Protein AF-A0A532ULP1-F1 (afdb_monomer_lite)

Radius of gyration: 19.75 Å; chains: 1; bounding box: 46×31×46 Å

Structure (mmCIF, N/CA/C/O backbone):
data_AF-A0A532ULP1-F1
#
_entry.id   AF-A0A532ULP1-F1
#
loop_
_atom_site.group_PDB
_atom_site.id
_atom_site.type_symbol
_atom_site.label_atom_id
_atom_site.label_alt_id
_atom_site.label_comp_id
_atom_site.label_asym_id
_atom_site.label_entity_id
_atom_site.label_seq_id
_atom_site.pdbx_PDB_ins_code
_atom_site.Cartn_x
_atom_site.Cartn_y
_atom_site.Cartn_z
_atom_site.occupancy
_atom_site.B_iso_or_equiv
_atom_site.auth_seq_id
_atom_site.auth_comp_id
_atom_site.auth_asym_id
_atom_site.auth_atom_id
_atom_site.pdbx_PDB_model_num
ATOM 1 N N . MET A 1 1 ? -6.103 21.650 7.929 1.00 38.56 1 MET A N 1
ATOM 2 C CA . MET A 1 1 ? -5.879 20.742 6.783 1.00 38.56 1 MET A CA 1
ATOM 3 C C . MET A 1 1 ? -4.379 20.699 6.551 1.00 38.56 1 MET A C 1
ATOM 5 O O . MET A 1 1 ? -3.830 21.609 5.943 1.00 38.56 1 MET A O 1
ATOM 9 N N . SER A 1 2 ? -3.716 19.769 7.240 1.00 36.75 2 SER A N 1
ATOM 10 C CA . SER A 1 2 ? -2.265 19.766 7.434 1.00 36.75 2 SER A CA 1
ATOM 11 C C . SER A 1 2 ? -1.539 19.453 6.127 1.00 36.75 2 SER A C 1
ATOM 13 O O . SER A 1 2 ? -1.859 18.505 5.418 1.00 36.75 2 SER A O 1
ATOM 15 N N . THR A 1 3 ? -0.592 20.315 5.796 1.00 56.31 3 THR A N 1
ATOM 16 C CA . THR A 1 3 ? 0.281 20.293 4.627 1.00 56.31 3 THR A CA 1
ATOM 17 C C . THR A 1 3 ? 1.323 19.185 4.741 1.00 56.31 3 THR A C 1
ATOM 19 O O . THR A 1 3 ? 2.065 19.208 5.714 1.00 56.31 3 THR A O 1
ATOM 22 N N . ARG A 1 4 ? 1.473 18.309 3.735 1.00 46.69 4 ARG A N 1
ATOM 23 C CA . ARG A 1 4 ? 2.758 17.659 3.380 1.00 46.69 4 ARG A CA 1
ATOM 24 C C . ARG A 1 4 ? 2.749 17.130 1.930 1.00 46.69 4 ARG A C 1
ATOM 26 O O . ARG A 1 4 ? 2.950 15.957 1.651 1.00 46.69 4 ARG A O 1
ATOM 33 N N . LYS A 1 5 ? 2.566 18.030 0.954 1.00 50.41 5 LYS A N 1
ATOM 34 C CA . LYS A 1 5 ? 3.117 17.819 -0.401 1.00 50.41 5 LYS A CA 1
ATOM 35 C C . LYS A 1 5 ? 4.617 18.136 -0.346 1.00 50.41 5 LYS A C 1
ATOM 37 O O . LYS A 1 5 ? 5.023 19.199 -0.797 1.00 50.41 5 LYS A O 1
ATOM 42 N N . THR A 1 6 ? 5.426 17.293 0.282 1.00 46.31 6 THR A N 1
ATOM 43 C CA . THR A 1 6 ? 6.856 17.578 0.490 1.00 46.31 6 THR A CA 1
ATOM 44 C C . THR A 1 6 ? 7.698 16.378 0.069 1.00 46.31 6 THR A C 1
ATOM 46 O O . THR A 1 6 ? 7.524 15.278 0.580 1.00 46.31 6 THR A O 1
ATOM 49 N N . ASP A 1 7 ? 8.588 16.617 -0.894 1.00 51.72 7 ASP A N 1
ATOM 50 C CA . ASP A 1 7 ? 9.868 15.917 -1.063 1.00 51.72 7 ASP A CA 1
ATOM 51 C C . ASP A 1 7 ? 9.835 14.418 -1.397 1.00 51.72 7 ASP A C 1
ATOM 53 O O . ASP A 1 7 ? 10.726 13.660 -1.010 1.00 51.72 7 ASP A O 1
ATOM 57 N N . TYR A 1 8 ? 8.853 13.964 -2.184 1.00 57.62 8 TYR A N 1
ATOM 58 C CA . TYR A 1 8 ? 8.919 12.607 -2.729 1.00 57.62 8 TYR A CA 1
ATOM 59 C C . TYR A 1 8 ? 10.035 12.494 -3.776 1.00 57.62 8 TYR A C 1
ATOM 61 O O . TYR A 1 8 ? 9.852 12.799 -4.958 1.00 57.62 8 TYR A O 1
ATOM 69 N N . HIS A 1 9 ? 11.192 12.004 -3.340 1.00 66.00 9 HIS A N 1
ATOM 70 C CA . HIS A 1 9 ? 12.221 11.477 -4.220 1.00 66.00 9 HIS A CA 1
ATOM 71 C C . HIS A 1 9 ? 11.868 10.025 -4.555 1.00 66.00 9 HIS A C 1
ATOM 73 O O . HIS A 1 9 ? 11.926 9.170 -3.671 1.00 66.00 9 HIS A O 1
ATOM 79 N N . PRO A 1 10 ? 11.497 9.708 -5.811 1.00 69.38 10 PRO A N 1
ATOM 80 C CA . PRO A 1 10 ? 11.071 8.359 -6.140 1.00 69.38 10 PRO A CA 1
ATOM 81 C C . PRO A 1 10 ? 12.250 7.414 -5.964 1.00 69.38 10 PRO A C 1
ATOM 83 O O . PRO A 1 10 ? 13.319 7.673 -6.539 1.00 69.38 10 PRO A O 1
ATOM 86 N N . ALA A 1 11 ? 12.023 6.336 -5.215 1.00 81.19 11 ALA A N 1
ATOM 87 C CA . ALA A 1 11 ? 13.043 5.380 -4.830 1.00 81.19 11 ALA A CA 1
ATOM 88 C C . ALA A 1 11 ? 13.820 4.877 -6.053 1.00 81.19 11 ALA A C 1
ATOM 90 O O . ALA A 1 11 ? 13.304 4.765 -7.171 1.00 81.19 11 ALA A O 1
ATOM 91 N N . SER A 1 12 ? 15.095 4.575 -5.835 1.00 90.94 12 SER A N 1
ATOM 92 C CA . SER A 1 12 ? 15.964 3.979 -6.848 1.00 90.94 12 SER A CA 1
ATOM 93 C C . SER A 1 12 ? 15.765 2.468 -6.968 1.00 90.94 12 SER A C 1
ATOM 95 O O . SER A 1 12 ? 16.455 1.829 -7.754 1.00 90.94 12 SER A O 1
ATOM 97 N N . THR A 1 13 ? 14.828 1.886 -6.222 1.00 95.00 13 THR A N 1
ATOM 98 C CA . THR A 1 13 ? 14.498 0.462 -6.244 1.00 95.00 13 THR A CA 1
ATOM 99 C C . THR A 1 13 ? 12.988 0.264 -6.320 1.00 95.00 13 THR A C 1
ATOM 101 O O . THR A 1 13 ? 12.204 1.041 -5.777 1.00 95.00 13 THR A O 1
ATOM 104 N N . CYS A 1 14 ? 12.569 -0.775 -7.038 1.00 95.69 14 CYS A N 1
ATOM 105 C CA . CYS A 1 14 ? 11.180 -1.209 -7.069 1.00 95.69 14 CYS A CA 1
ATOM 106 C C . CYS A 1 14 ? 10.804 -1.804 -5.709 1.00 95.69 14 CYS A C 1
ATOM 108 O O . CYS A 1 14 ? 11.456 -2.743 -5.259 1.00 95.69 14 CYS A O 1
ATOM 110 N N . PHE A 1 15 ? 9.723 -1.317 -5.104 1.00 96.06 15 PHE A N 1
ATOM 111 C CA . PHE A 1 15 ? 9.228 -1.808 -3.818 1.00 96.06 15 PHE A CA 1
ATOM 112 C C . PHE A 1 15 ? 8.888 -3.307 -3.850 1.00 96.06 15 PHE A C 1
ATOM 114 O O . PHE A 1 15 ? 9.217 -4.030 -2.919 1.00 96.06 15 PHE A O 1
ATOM 121 N N . ARG A 1 16 ? 8.288 -3.798 -4.947 1.00 95.50 16 ARG A N 1
ATOM 122 C CA . ARG A 1 16 ? 7.829 -5.195 -5.052 1.00 95.50 16 ARG A CA 1
ATOM 123 C C . ARG A 1 16 ? 8.948 -6.195 -5.348 1.00 95.50 16 ARG A C 1
ATOM 125 O O . ARG A 1 16 ? 9.006 -7.244 -4.724 1.00 95.50 16 ARG A O 1
ATOM 132 N N . CYS A 1 17 ? 9.802 -5.912 -6.334 1.00 96.69 17 CYS A N 1
ATOM 133 C CA . CYS A 1 17 ? 10.802 -6.877 -6.820 1.00 96.69 17 CYS A CA 1
ATOM 134 C C . CYS A 1 17 ? 12.257 -6.497 -6.507 1.00 96.69 17 CYS A C 1
ATOM 136 O O . CYS A 1 17 ? 13.171 -7.208 -6.913 1.00 96.69 17 CYS A O 1
ATOM 138 N N . GLY A 1 18 ? 12.501 -5.349 -5.868 1.00 95.50 18 GLY A N 1
ATOM 139 C CA . GLY A 1 18 ? 13.844 -4.869 -5.521 1.00 95.50 18 GLY A CA 1
ATOM 140 C C . GLY A 1 18 ? 14.692 -4.363 -6.697 1.00 95.50 18 GLY A C 1
ATOM 141 O O . GLY A 1 18 ? 15.800 -3.874 -6.487 1.00 95.50 18 GLY A O 1
ATOM 142 N N . LYS A 1 19 ? 14.198 -4.441 -7.943 1.00 95.19 19 LYS A N 1
ATOM 143 C CA . LYS A 1 19 ? 14.935 -4.026 -9.152 1.00 95.19 19 LYS A CA 1
ATOM 144 C C . LYS A 1 19 ? 15.397 -2.570 -9.064 1.00 95.19 19 LYS A C 1
ATOM 146 O O . LYS A 1 19 ? 14.582 -1.688 -8.802 1.00 95.19 19 LYS A O 1
ATOM 151 N N . TYR A 1 20 ? 16.668 -2.312 -9.376 1.00 95.00 20 TYR A N 1
ATOM 152 C CA . TYR A 1 20 ? 17.197 -0.950 -9.477 1.00 95.00 20 TYR A CA 1
ATOM 153 C C . TYR A 1 20 ? 16.556 -0.177 -10.643 1.00 95.00 20 TYR A C 1
ATOM 155 O O . TYR A 1 20 ? 16.517 -0.645 -11.786 1.00 95.00 20 TYR A O 1
ATOM 163 N N . LEU A 1 21 ? 16.073 1.027 -10.351 1.00 93.00 21 LEU A N 1
ATOM 164 C CA . LEU A 1 21 ? 15.405 1.953 -11.255 1.00 93.00 21 LEU A CA 1
ATOM 165 C C . LEU A 1 21 ? 16.375 3.087 -11.589 1.00 93.00 21 LEU A C 1
ATOM 167 O O . LEU A 1 21 ? 16.618 3.981 -10.775 1.00 93.00 21 LEU A O 1
ATOM 171 N N . ARG A 1 22 ? 16.955 3.033 -12.794 1.00 89.19 22 ARG A N 1
ATOM 172 C CA . ARG A 1 22 ? 17.966 4.009 -13.222 1.00 89.19 22 ARG A CA 1
ATOM 173 C C . ARG A 1 22 ? 17.395 5.435 -13.219 1.00 89.19 22 ARG A C 1
ATOM 175 O O . ARG A 1 22 ? 16.247 5.623 -13.631 1.00 89.19 22 ARG A O 1
ATOM 182 N N . PRO A 1 23 ? 18.192 6.451 -12.845 1.00 85.25 23 PRO A N 1
ATOM 183 C CA . PRO A 1 23 ? 17.835 7.849 -13.071 1.00 85.25 23 PRO A CA 1
ATOM 184 C C . PRO A 1 23 ? 17.460 8.094 -14.542 1.00 85.25 23 PRO A C 1
ATOM 186 O O . PRO A 1 23 ? 18.122 7.579 -15.440 1.00 85.25 23 PRO A O 1
ATOM 189 N N . GLY A 1 24 ? 16.372 8.829 -14.787 1.00 83.69 24 GLY A N 1
ATOM 190 C CA . GLY A 1 24 ? 15.825 9.065 -16.134 1.00 83.69 24 GLY A CA 1
ATOM 191 C C . GLY A 1 24 ? 15.080 7.874 -16.759 1.00 83.69 24 GLY A C 1
ATOM 192 O O . GLY A 1 24 ? 14.452 8.031 -17.801 1.00 83.69 24 GLY A O 1
ATOM 193 N N . GLY A 1 25 ? 15.114 6.696 -16.129 1.00 83.94 25 GLY A N 1
ATOM 194 C CA . G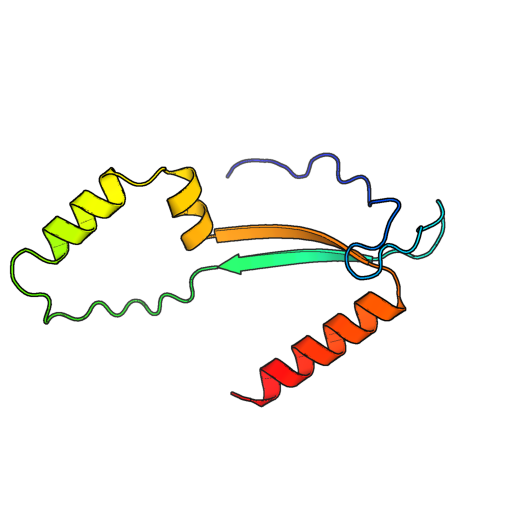LY A 1 25 ? 14.323 5.539 -16.534 1.00 83.94 25 GLY A CA 1
ATOM 195 C C . GLY A 1 25 ? 12.856 5.651 -16.113 1.00 83.94 25 GLY A C 1
ATOM 196 O O . GLY A 1 25 ? 12.501 6.396 -15.198 1.00 83.94 25 GLY A O 1
ATOM 197 N N . LEU A 1 26 ? 12.001 4.866 -16.770 1.00 88.69 26 LEU A N 1
ATOM 198 C CA . LEU A 1 26 ? 10.577 4.802 -16.459 1.00 88.69 26 LEU A CA 1
ATOM 199 C C . LEU A 1 26 ? 10.355 4.162 -15.080 1.00 88.69 26 LEU A C 1
ATOM 201 O O . LEU A 1 26 ? 10.769 3.026 -14.834 1.00 88.69 26 LEU A O 1
ATOM 205 N N . LYS A 1 27 ? 9.682 4.893 -14.195 1.00 93.12 27 LYS A N 1
ATOM 206 C CA . LYS A 1 27 ? 9.282 4.449 -12.859 1.00 93.12 27 LYS A CA 1
ATOM 207 C C . LYS A 1 27 ? 7.903 4.995 -12.528 1.00 93.12 27 LYS A C 1
ATOM 209 O O . LYS A 1 27 ? 7.538 6.070 -12.998 1.00 93.12 27 LYS A O 1
ATOM 214 N N . TYR A 1 28 ? 7.161 4.251 -11.724 1.00 93.94 28 TYR A N 1
ATOM 215 C CA . TYR A 1 28 ? 5.787 4.575 -11.369 1.00 93.94 28 TYR A CA 1
ATOM 216 C C . TYR A 1 28 ? 5.711 4.862 -9.878 1.00 93.94 28 TYR A C 1
ATOM 218 O O . TYR A 1 28 ? 6.175 4.055 -9.077 1.00 93.94 28 TYR A O 1
ATOM 226 N N . ARG A 1 29 ? 5.145 6.012 -9.520 1.00 93.88 29 ARG A N 1
ATOM 227 C CA . ARG A 1 29 ? 4.716 6.307 -8.154 1.00 93.88 29 ARG A CA 1
ATOM 228 C C . ARG A 1 29 ? 3.298 5.767 -7.999 1.00 93.88 29 ARG A C 1
ATOM 230 O O . ARG A 1 29 ? 2.462 6.043 -8.855 1.00 93.88 29 ARG A O 1
ATOM 237 N N . VAL A 1 30 ? 3.065 4.989 -6.951 1.00 93.56 30 VAL A N 1
ATOM 238 C CA . VAL A 1 30 ? 1.733 4.524 -6.564 1.00 93.56 30 VAL A CA 1
ATOM 239 C C . VAL A 1 30 ? 1.438 5.104 -5.192 1.00 93.56 30 VAL A C 1
ATOM 241 O O . VAL A 1 30 ? 2.181 4.845 -4.245 1.00 93.56 30 VAL A O 1
ATOM 244 N N . ASP A 1 31 ? 0.387 5.909 -5.127 1.00 93.44 31 ASP A N 1
ATOM 245 C CA . ASP A 1 31 ? -0.165 6.472 -3.902 1.00 93.44 31 ASP A CA 1
ATOM 246 C C . ASP A 1 31 ? -1.379 5.618 -3.519 1.00 93.44 31 ASP A C 1
ATOM 248 O O . ASP A 1 31 ? -2.324 5.502 -4.298 1.00 93.44 31 ASP A O 1
ATOM 252 N N . ILE A 1 32 ? -1.314 4.966 -2.361 1.00 90.69 32 ILE A N 1
ATOM 253 C CA . ILE A 1 32 ? -2.361 4.086 -1.839 1.00 90.69 32 ILE A CA 1
ATOM 254 C C . ILE A 1 32 ? -2.971 4.774 -0.624 1.00 90.69 32 ILE A C 1
ATOM 256 O O . ILE A 1 32 ? -2.250 5.119 0.314 1.00 90.69 32 ILE A O 1
ATOM 260 N N . THR A 1 33 ? -4.290 4.931 -0.642 1.00 89.62 33 THR A N 1
ATOM 261 C CA . THR A 1 33 ? -5.070 5.465 0.474 1.00 89.62 33 THR A CA 1
ATOM 262 C C . THR A 1 33 ? -5.991 4.370 0.992 1.00 89.62 33 THR A C 1
ATOM 264 O O . THR 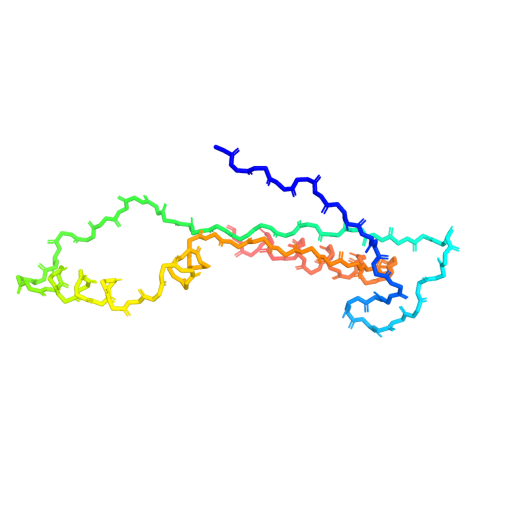A 1 33 ? -6.777 3.815 0.228 1.00 89.62 33 THR A O 1
ATOM 267 N N . ILE A 1 34 ? -5.882 4.055 2.280 1.00 86.12 34 ILE A N 1
ATOM 268 C CA . ILE A 1 34 ? -6.745 3.103 2.982 1.00 86.12 34 ILE A CA 1
ATOM 269 C C . ILE A 1 34 ? -7.592 3.909 3.957 1.00 86.12 34 ILE A C 1
ATOM 271 O O . ILE A 1 34 ? -7.058 4.667 4.764 1.00 86.12 34 ILE A O 1
ATOM 275 N N . THR A 1 35 ? -8.908 3.762 3.866 1.00 86.56 35 THR A N 1
ATOM 276 C CA . THR A 1 35 ? -9.876 4.446 4.728 1.00 86.56 35 THR A CA 1
ATOM 277 C C . THR A 1 35 ? -10.848 3.436 5.306 1.00 86.56 35 THR A C 1
ATOM 279 O O . THR A 1 35 ? -11.277 2.526 4.594 1.00 86.56 35 THR A O 1
ATOM 282 N N . SER A 1 36 ? -11.250 3.630 6.559 1.00 84.94 36 SER A N 1
ATOM 283 C CA . SER A 1 36 ? -12.317 2.837 7.168 1.00 84.94 36 SER A CA 1
ATOM 284 C C . SER A 1 36 ? -13.603 2.904 6.335 1.00 84.94 36 SER A C 1
ATOM 286 O O . SER A 1 36 ? -14.098 3.984 6.008 1.00 84.94 36 SER A O 1
ATOM 288 N N . ALA A 1 37 ? -14.158 1.734 6.011 1.00 83.38 37 ALA A N 1
ATOM 289 C CA . ALA A 1 37 ? -15.426 1.572 5.299 1.00 83.38 37 ALA A CA 1
ATOM 290 C C . ALA A 1 37 ? -16.616 1.541 6.276 1.00 83.38 37 ALA A C 1
ATOM 292 O O . ALA A 1 37 ? -17.515 0.706 6.166 1.00 83.38 37 ALA A O 1
ATOM 293 N N . PHE A 1 38 ? -16.599 2.421 7.278 1.00 81.06 38 PHE A N 1
ATOM 294 C CA . PHE A 1 38 ? -17.668 2.498 8.263 1.00 81.06 38 PHE A CA 1
ATOM 295 C C . PHE A 1 38 ? -18.979 2.935 7.597 1.00 81.06 38 PHE A C 1
ATOM 297 O O . PHE A 1 38 ? -19.069 4.008 7.002 1.00 81.06 38 PHE A O 1
ATOM 304 N N . ASN A 1 39 ? -20.008 2.096 7.705 1.00 75.88 39 ASN A N 1
ATOM 305 C CA . ASN A 1 39 ? -21.302 2.286 7.046 1.00 75.88 39 ASN A CA 1
ATOM 306 C C . ASN A 1 39 ? -22.311 3.092 7.888 1.00 75.88 39 ASN A C 1
ATOM 308 O O . ASN A 1 39 ? -23.472 3.211 7.499 1.00 75.88 39 ASN A O 1
ATOM 312 N N . GLY A 1 40 ? -21.891 3.633 9.037 1.00 71.69 40 GLY A N 1
ATOM 313 C CA . GLY A 1 40 ? -22.746 4.436 9.912 1.00 71.69 40 GLY A CA 1
ATOM 314 C C . GLY A 1 40 ? -23.721 3.634 10.775 1.00 71.69 40 GLY A C 1
ATOM 315 O O . GLY A 1 40 ? -24.492 4.244 11.511 1.00 71.69 40 GLY A O 1
ATOM 316 N N . VAL A 1 41 ? -23.707 2.299 10.703 1.00 76.62 41 VAL A N 1
ATOM 317 C CA . VAL A 1 41 ? -24.571 1.450 11.526 1.00 76.62 41 VAL A CA 1
ATOM 318 C C . VAL A 1 41 ? -23.851 1.127 12.830 1.00 76.62 41 VAL A C 1
ATOM 320 O O . VAL A 1 41 ? -22.769 0.546 12.828 1.00 76.62 41 VAL A O 1
ATOM 3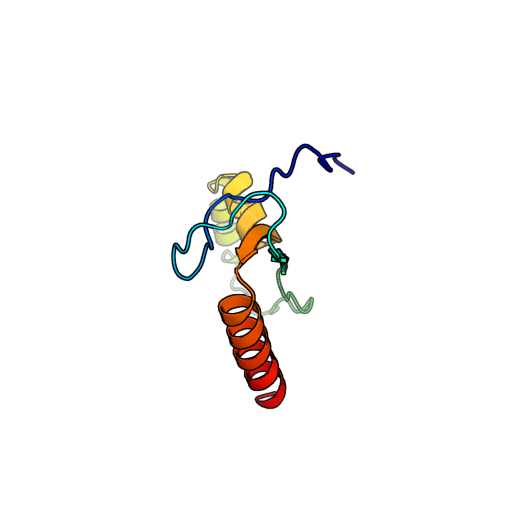23 N N . ILE A 1 42 ? -24.472 1.509 13.941 1.00 71.62 42 ILE A N 1
ATOM 324 C CA . ILE A 1 42 ? -24.078 1.117 15.293 1.00 71.62 42 ILE A CA 1
ATOM 325 C C . ILE A 1 42 ? -25.168 0.159 15.765 1.00 71.62 42 ILE A C 1
ATOM 327 O O . ILE A 1 42 ? -26.344 0.516 15.722 1.00 71.62 42 ILE A O 1
ATOM 331 N N . ASP A 1 43 ? -24.800 -1.067 16.136 1.00 71.81 43 ASP A N 1
ATOM 332 C CA . ASP A 1 43 ? -25.765 -2.034 16.662 1.00 71.81 43 ASP A CA 1
ATOM 333 C C . ASP A 1 43 ? -26.315 -1.514 17.996 1.00 71.81 43 ASP A C 1
ATOM 335 O O . ASP A 1 43 ? -25.551 -1.184 18.891 1.00 71.81 43 ASP A O 1
ATOM 339 N N . GLU A 1 44 ? -27.630 -1.387 18.147 1.00 66.50 44 GLU A N 1
ATOM 340 C CA . GLU A 1 44 ? -28.229 -0.880 19.390 1.00 66.50 44 GLU A CA 1
ATOM 341 C C . GLU A 1 44 ? -28.255 -1.942 20.508 1.00 66.50 44 GLU A C 1
ATOM 343 O O . GLU A 1 44 ? -28.589 -1.619 21.646 1.00 66.50 44 GLU A O 1
ATOM 348 N N . HIS A 1 45 ? -27.871 -3.194 20.217 1.00 67.44 45 HIS A N 1
ATOM 349 C CA . HIS A 1 45 ? -27.837 -4.300 21.184 1.00 67.44 45 HIS A CA 1
ATOM 350 C C . HIS A 1 45 ? -26.575 -4.350 22.057 1.00 67.44 45 HIS A C 1
ATOM 352 O O . HIS A 1 45 ? -26.324 -5.384 22.675 1.00 67.44 45 HIS A O 1
ATOM 358 N N . TYR A 1 46 ? -25.782 -3.277 22.132 1.00 60.44 46 TYR A N 1
ATOM 359 C CA . TYR A 1 46 ? -24.667 -3.236 23.079 1.00 60.44 46 TYR A CA 1
ATOM 360 C C . TYR A 1 46 ? -25.186 -3.428 24.504 1.00 60.44 46 TYR A C 1
ATOM 362 O O . TYR A 1 46 ? -26.059 -2.685 24.966 1.00 60.44 46 TYR A O 1
ATOM 370 N N . GLU A 1 47 ? -24.640 -4.415 25.211 1.00 71.81 47 GLU A N 1
ATOM 371 C CA . GLU A 1 47 ? -24.948 -4.568 26.627 1.00 71.81 47 GLU A CA 1
ATOM 372 C C . GLU A 1 47 ? -24.424 -3.350 27.401 1.00 71.81 47 GLU A C 1
ATOM 374 O O . GLU A 1 47 ? -23.400 -2.742 27.062 1.00 71.81 47 GLU A O 1
ATOM 379 N N . GLU A 1 48 ? -25.144 -2.978 28.461 1.00 68.88 48 GLU A N 1
ATOM 380 C CA . GLU A 1 48 ? -24.766 -1.882 29.351 1.00 68.88 48 GLU A CA 1
ATOM 381 C C . GLU A 1 48 ? -23.326 -2.124 29.860 1.00 68.88 48 GLU A C 1
ATOM 383 O O . GLU A 1 48 ? -23.046 -3.102 30.555 1.00 68.88 48 GLU A O 1
ATOM 388 N N . GLY A 1 49 ? -22.382 -1.273 29.440 1.00 69.06 49 GLY A N 1
ATOM 389 C CA . GLY A 1 49 ? -20.955 -1.373 29.775 1.00 69.06 49 GLY A CA 1
ATOM 390 C C . GLY A 1 49 ? -20.007 -1.797 28.644 1.00 69.06 49 GLY A C 1
ATOM 391 O O . GLY A 1 49 ? -18.793 -1.640 28.791 1.00 69.06 49 GLY A O 1
ATOM 392 N N . GLU A 1 50 ? -20.491 -2.271 27.492 1.00 72.50 50 GLU 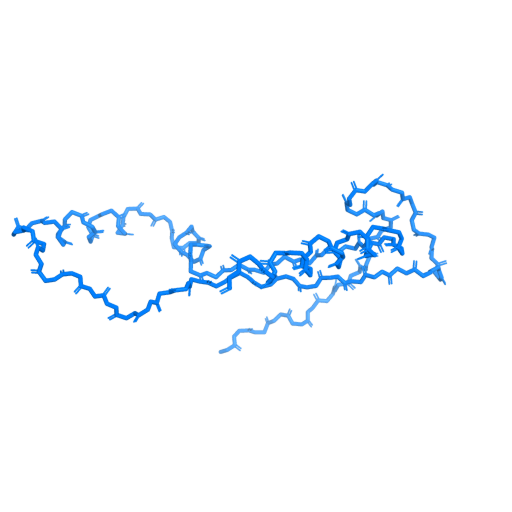A N 1
ATOM 393 C CA . GLU A 1 50 ? -19.619 -2.542 26.330 1.00 72.50 50 GLU A CA 1
ATOM 394 C C . GLU A 1 50 ? -19.084 -1.252 25.697 1.00 72.50 50 GLU A C 1
ATOM 396 O O . GLU A 1 50 ? -17.895 -1.149 25.397 1.00 72.50 50 GLU A O 1
ATOM 401 N N . MET A 1 51 ? -19.931 -0.224 25.602 1.00 72.94 51 MET A N 1
ATOM 402 C CA . MET A 1 51 ? -19.533 1.125 25.179 1.00 72.94 51 MET A CA 1
ATOM 403 C C . MET A 1 51 ? -18.469 1.738 26.100 1.00 72.94 51 MET A C 1
ATOM 405 O O . MET A 1 51 ? -17.571 2.441 25.641 1.00 72.94 51 MET A O 1
ATOM 409 N N . GLU A 1 52 ? -18.536 1.456 27.401 1.00 79.19 52 GLU A N 1
ATOM 410 C CA . GLU A 1 52 ? -17.582 1.971 28.389 1.00 79.19 52 GLU A CA 1
ATOM 411 C C . GLU A 1 52 ? -16.237 1.248 28.304 1.00 79.19 52 GLU A C 1
ATOM 413 O O . GLU A 1 52 ? -15.193 1.891 28.407 1.00 79.19 52 GLU A O 1
ATOM 418 N N . LYS A 1 53 ? -16.246 -0.066 28.038 1.00 78.19 53 LYS A N 1
ATOM 419 C CA . LYS A 1 53 ? -15.028 -0.831 27.737 1.00 78.19 53 LYS A CA 1
ATOM 420 C C . LYS A 1 53 ? -14.366 -0.342 26.454 1.00 78.19 53 LYS A C 1
ATOM 422 O O . LYS A 1 53 ? -13.173 -0.061 26.479 1.00 78.19 53 LYS A O 1
ATOM 427 N N . LEU A 1 54 ? -15.140 -0.156 25.384 1.00 75.81 54 LEU A N 1
ATOM 428 C CA . LEU A 1 54 ? -14.636 0.367 24.114 1.00 75.81 54 LEU A CA 1
ATOM 429 C C . LEU A 1 54 ? -14.041 1.774 24.293 1.00 75.81 54 LEU A C 1
ATOM 431 O O . LEU A 1 54 ? -12.952 2.067 23.806 1.00 75.81 54 LEU A O 1
ATOM 435 N N . ALA A 1 55 ? -14.713 2.643 25.053 1.00 78.06 55 ALA A N 1
ATOM 436 C CA . ALA A 1 55 ? -14.206 3.977 25.363 1.00 78.06 55 ALA A CA 1
ATOM 437 C C . ALA A 1 55 ? -12.911 3.938 26.193 1.00 78.06 55 ALA A C 1
ATOM 439 O O . ALA A 1 55 ? -12.023 4.763 25.983 1.00 78.06 55 ALA A O 1
ATOM 440 N N . GLU A 1 56 ? -12.781 3.006 27.138 1.00 80.56 56 GLU A N 1
ATOM 441 C CA . GLU A 1 56 ? -11.544 2.800 27.899 1.00 80.56 56 GLU A CA 1
ATOM 442 C C . GLU A 1 56 ? -10.409 2.231 27.042 1.00 80.56 56 GLU A C 1
ATOM 444 O O . GLU A 1 56 ? -9.259 2.622 27.233 1.00 80.56 56 GLU A O 1
ATOM 449 N N . GLU A 1 57 ? -10.707 1.352 26.087 1.00 75.81 57 GLU A N 1
ATOM 450 C CA . GLU A 1 57 ? -9.731 0.829 25.127 1.00 75.81 57 GLU A CA 1
ATOM 451 C C . GLU A 1 57 ? -9.207 1.943 24.218 1.00 75.81 57 GLU A C 1
ATOM 453 O O . GLU A 1 57 ? -7.997 2.161 24.164 1.00 75.81 57 GLU A O 1
ATOM 458 N N . ILE A 1 58 ? -10.098 2.747 23.630 1.00 78.25 58 ILE A N 1
ATOM 459 C CA . ILE A 1 58 ? -9.728 3.903 22.799 1.00 78.25 58 ILE A CA 1
ATOM 460 C C . ILE A 1 58 ? -8.870 4.903 2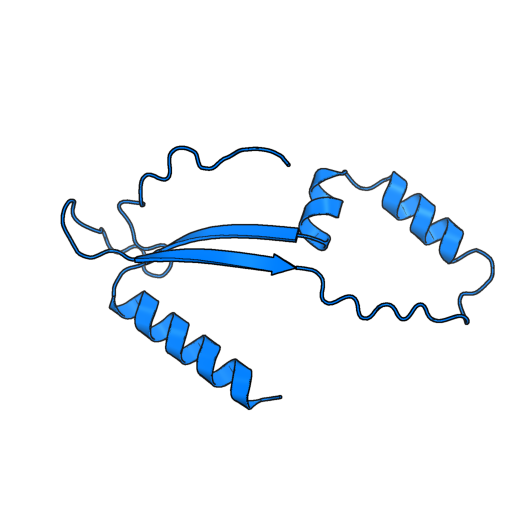3.589 1.00 78.25 58 ILE A C 1
ATOM 462 O O . ILE A 1 58 ? -7.886 5.419 23.071 1.00 78.25 58 ILE A O 1
ATOM 466 N N . LYS A 1 59 ? -9.184 5.166 24.866 1.00 76.88 59 LYS A N 1
ATOM 467 C CA . LYS A 1 59 ? -8.368 6.061 25.714 1.00 76.88 59 LYS A CA 1
ATOM 468 C C . LYS A 1 59 ? -6.961 5.529 26.000 1.00 76.88 59 LYS A C 1
ATOM 470 O O . LYS A 1 59 ? -6.096 6.315 26.385 1.00 76.88 59 LYS A O 1
ATOM 475 N N . ARG A 1 60 ? -6.749 4.213 25.911 1.00 79.25 60 ARG A N 1
ATOM 476 C CA . ARG A 1 60 ? -5.459 3.556 26.182 1.00 79.25 60 ARG A CA 1
ATOM 477 C C . ARG A 1 60 ? -4.610 3.379 24.930 1.00 79.25 60 ARG A C 1
ATOM 479 O O . ARG A 1 60 ? -3.412 3.142 25.070 1.00 79.25 60 ARG A O 1
ATOM 486 N N . MET A 1 61 ? -5.214 3.470 23.751 1.00 74.88 61 MET A N 1
ATOM 487 C CA . MET A 1 61 ? -4.507 3.384 22.480 1.00 74.88 61 MET A CA 1
ATOM 488 C C . MET A 1 61 ? -3.750 4.676 22.187 1.00 74.88 61 MET A C 1
ATOM 490 O O . MET A 1 61 ? -4.176 5.775 22.551 1.00 74.88 61 MET A O 1
ATOM 494 N N . ASP A 1 62 ? -2.609 4.535 21.518 1.00 77.69 62 ASP A N 1
ATOM 495 C CA . ASP A 1 62 ? -1.871 5.686 21.025 1.00 77.69 62 ASP A CA 1
ATOM 496 C C . ASP A 1 62 ? -2.685 6.375 19.906 1.00 77.69 62 ASP A C 1
ATOM 498 O O . ASP A 1 62 ? -3.188 5.694 19.005 1.00 77.69 62 ASP A O 1
ATOM 502 N N . PRO A 1 63 ? -2.842 7.710 19.927 1.00 73.31 63 PRO A N 1
ATOM 503 C CA . PRO A 1 63 ? -3.581 8.435 18.896 1.00 73.31 63 PRO A CA 1
ATOM 504 C C . PRO A 1 63 ? -3.098 8.170 17.461 1.00 73.31 63 PRO A C 1
ATOM 506 O O . PRO A 1 63 ? -3.916 8.186 16.544 1.00 73.31 63 PRO A O 1
ATOM 509 N N . GLU A 1 64 ? -1.805 7.900 17.247 1.00 71.69 64 GLU A N 1
ATOM 510 C CA . GLU A 1 64 ? -1.265 7.558 15.925 1.00 71.69 64 GLU A CA 1
ATOM 511 C C . GLU A 1 64 ? -1.649 6.138 15.484 1.00 71.69 64 GLU A C 1
ATOM 513 O O . GLU A 1 64 ? -1.705 5.854 14.286 1.00 71.69 64 GLU A O 1
ATOM 518 N N . GLU A 1 65 ? -1.884 5.220 16.423 1.00 69.12 65 GLU A N 1
ATOM 519 C CA . GLU A 1 65 ? -2.384 3.876 16.118 1.00 69.12 65 GLU A CA 1
ATOM 520 C C . GLU A 1 65 ? -3.866 3.917 15.754 1.00 69.12 65 GLU A C 1
ATOM 522 O O . GLU A 1 65 ? -4.248 3.366 14.723 1.00 69.12 65 GLU A O 1
ATOM 527 N N . LEU A 1 66 ? -4.668 4.668 16.513 1.00 70.88 66 LEU A N 1
ATOM 528 C CA . LEU A 1 66 ? -6.071 4.939 16.184 1.00 70.88 66 LEU A CA 1
ATOM 529 C C . LEU A 1 66 ? -6.223 5.616 14.818 1.00 70.88 66 LEU A C 1
ATOM 531 O O . LEU A 1 66 ? -7.117 5.277 14.046 1.00 70.88 66 LEU A O 1
ATOM 535 N N . GLU A 1 67 ? -5.341 6.563 14.490 1.00 73.75 67 GLU A N 1
ATOM 536 C CA . GLU A 1 67 ? -5.358 7.211 13.180 1.00 73.75 67 GLU A CA 1
ATOM 537 C C . GLU A 1 67 ? -5.116 6.197 12.055 1.00 73.75 67 GLU A C 1
ATOM 539 O O . GLU A 1 67 ? -5.846 6.228 11.069 1.00 73.75 67 GLU A O 1
ATOM 544 N N . LYS A 1 68 ? -4.183 5.245 12.223 1.00 74.56 68 LYS A N 1
ATOM 545 C CA . LYS A 1 68 ? -3.905 4.189 11.226 1.00 74.56 68 LYS A CA 1
ATOM 546 C C . LYS A 1 68 ? -5.077 3.234 11.008 1.00 74.56 68 LYS A C 1
ATOM 548 O O . LYS A 1 68 ? -5.204 2.695 9.911 1.00 74.56 68 LYS A O 1
ATOM 553 N N . GLU A 1 69 ? -5.918 3.021 12.018 1.00 72.31 69 GLU A N 1
ATOM 554 C CA . GLU A 1 69 ? -7.129 2.199 11.890 1.00 72.31 69 GLU A CA 1
ATOM 555 C C . GLU A 1 69 ? -8.222 2.889 11.059 1.00 72.31 69 GLU A C 1
ATOM 557 O O . GLU A 1 69 ? -9.051 2.225 10.434 1.00 72.31 69 GLU A O 1
ATOM 562 N N . VAL A 1 70 ? -8.209 4.224 11.005 1.00 81.44 70 VAL A N 1
ATOM 563 C CA . VAL A 1 70 ? -9.179 5.021 10.241 1.00 81.44 70 VAL A CA 1
ATOM 564 C C . VAL A 1 70 ? -8.636 5.420 8.871 1.00 81.44 70 VAL A C 1
ATOM 566 O O . VAL A 1 70 ? -9.390 5.437 7.894 1.00 81.44 70 VAL A O 1
ATOM 569 N N . TYR A 1 71 ? -7.351 5.763 8.798 1.00 82.19 71 TYR A N 1
ATOM 570 C CA . TYR A 1 71 ? -6.709 6.363 7.640 1.00 82.19 71 TYR A CA 1
ATOM 571 C C . TYR A 1 71 ? -5.235 5.974 7.517 1.00 82.19 71 TYR A C 1
ATOM 573 O O . TYR A 1 71 ? -4.439 6.152 8.437 1.00 82.19 71 TYR A O 1
ATOM 581 N N . GLN A 1 72 ? -4.831 5.542 6.325 1.00 85.00 72 GLN A N 1
ATOM 582 C CA . GLN A 1 72 ? -3.428 5.300 6.020 1.00 85.00 72 GLN A CA 1
ATOM 583 C C . GLN A 1 72 ? -3.069 5.739 4.600 1.00 85.00 72 GLN A C 1
ATOM 585 O O . GLN A 1 72 ? -3.775 5.434 3.639 1.00 85.00 72 GLN A O 1
ATOM 590 N N . GLU A 1 73 ? -1.920 6.403 4.464 1.00 87.50 73 GLU A N 1
ATOM 591 C CA . GLU A 1 73 ? -1.288 6.709 3.179 1.00 87.50 73 GLU A CA 1
ATOM 592 C C . GLU A 1 73 ? 0.021 5.934 3.028 1.00 87.50 73 GLU A C 1
ATOM 594 O O . GLU A 1 73 ? 0.892 5.968 3.900 1.00 87.50 73 GLU A O 1
ATOM 599 N N . LEU A 1 74 ? 0.187 5.268 1.887 1.00 89.19 74 LEU A N 1
ATOM 600 C CA . LEU A 1 74 ? 1.423 4.593 1.503 1.00 89.19 74 LEU A CA 1
ATOM 601 C C . LEU A 1 74 ? 1.849 5.089 0.123 1.00 89.19 74 LEU A C 1
ATOM 603 O O . LEU A 1 74 ? 1.046 5.134 -0.806 1.00 89.19 74 LEU A O 1
ATOM 607 N N . ILE A 1 75 ? 3.130 5.422 -0.033 1.00 91.81 75 ILE A N 1
ATOM 608 C CA . ILE A 1 75 ? 3.688 5.834 -1.325 1.00 91.81 75 ILE A CA 1
ATOM 609 C C . ILE A 1 75 ? 4.821 4.884 -1.690 1.00 91.81 75 ILE A C 1
ATOM 611 O O . ILE A 1 75 ? 5.852 4.843 -1.019 1.00 91.81 75 ILE A O 1
ATOM 615 N N . ILE A 1 76 ? 4.659 4.148 -2.788 1.00 94.19 76 ILE A N 1
ATOM 616 C CA . ILE A 1 76 ? 5.654 3.181 -3.268 1.00 94.19 76 ILE A CA 1
ATOM 617 C C . ILE A 1 76 ? 6.124 3.516 -4.685 1.00 94.19 76 ILE A C 1
ATOM 619 O O . ILE A 1 76 ? 5.408 4.131 -5.475 1.00 94.19 76 ILE A O 1
ATOM 623 N N . THR A 1 77 ? 7.353 3.117 -5.022 1.00 95.25 77 THR A N 1
ATOM 624 C CA . THR A 1 77 ? 7.869 3.180 -6.398 1.00 95.25 77 THR A CA 1
ATOM 625 C C . THR A 1 77 ? 7.894 1.783 -7.015 1.00 95.25 77 THR A C 1
ATOM 627 O O . THR A 1 77 ? 8.463 0.865 -6.428 1.00 95.25 77 THR A O 1
ATOM 630 N N . LEU A 1 78 ? 7.346 1.615 -8.221 1.00 96.19 78 LEU A N 1
ATOM 631 C CA . LEU A 1 78 ? 7.335 0.347 -8.958 1.00 96.19 78 LEU A CA 1
ATOM 632 C C . LEU A 1 78 ? 7.999 0.457 -10.339 1.00 96.19 78 LEU A C 1
ATOM 634 O O . LEU A 1 78 ? 7.998 1.513 -10.981 1.00 96.19 78 LEU A O 1
ATOM 638 N N . CYS A 1 79 ? 8.546 -0.666 -10.819 1.00 96.38 79 CYS A N 1
ATOM 639 C CA . CYS A 1 79 ? 8.874 -0.843 -12.236 1.00 96.38 79 CYS A CA 1
ATOM 640 C C . CYS A 1 79 ? 7.600 -1.103 -13.057 1.00 96.38 79 CYS A C 1
ATOM 642 O O . CYS A 1 79 ? 6.556 -1.428 -12.495 1.00 96.38 79 CYS A O 1
ATOM 644 N N . LYS A 1 80 ? 7.702 -1.008 -14.390 1.00 95.25 80 LYS A N 1
ATOM 645 C CA . LYS A 1 80 ? 6.584 -1.264 -15.314 1.00 95.25 80 LYS A CA 1
ATOM 646 C C . LYS A 1 80 ? 5.894 -2.607 -15.046 1.00 95.25 80 LYS A C 1
ATOM 648 O O . LYS A 1 80 ? 4.704 -2.613 -14.770 1.00 95.25 80 LYS A O 1
ATOM 653 N N . ASP A 1 81 ? 6.661 -3.694 -15.024 1.00 96.56 81 ASP A N 1
ATOM 654 C CA . ASP A 1 81 ? 6.120 -5.052 -14.869 1.00 96.56 81 ASP A CA 1
ATOM 655 C C . ASP A 1 81 ? 5.391 -5.238 -13.522 1.00 96.56 81 ASP A C 1
ATOM 657 O O . ASP A 1 81 ? 4.357 -5.891 -13.438 1.00 96.56 81 ASP A O 1
ATOM 661 N N . CYS A 1 82 ? 5.903 -4.629 -12.443 1.00 97.25 82 CYS A N 1
ATOM 662 C CA . CYS A 1 82 ? 5.250 -4.688 -11.131 1.00 97.25 82 CYS A CA 1
ATOM 663 C C . CYS A 1 82 ? 4.024 -3.779 -11.034 1.00 97.25 82 CYS A C 1
ATOM 665 O O . CYS A 1 82 ? 3.117 -4.102 -10.278 1.00 9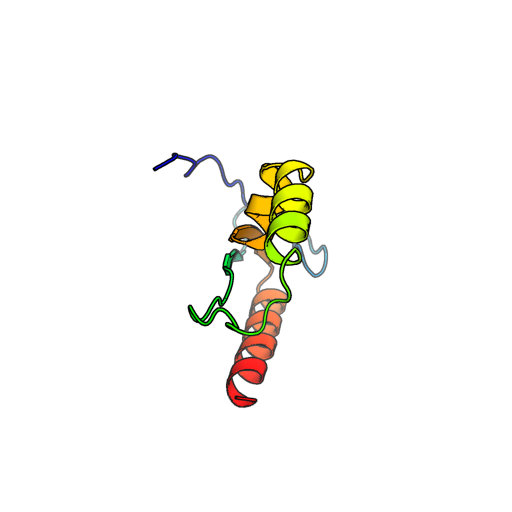7.25 82 CYS A O 1
ATOM 667 N N . ARG A 1 83 ? 3.998 -2.660 -11.770 1.00 96.12 83 ARG A N 1
ATOM 668 C CA . ARG A 1 83 ? 2.805 -1.817 -11.896 1.00 96.12 83 ARG A CA 1
ATOM 669 C C . ARG A 1 83 ? 1.702 -2.567 -12.637 1.00 96.12 83 ARG A C 1
ATOM 671 O O . ARG A 1 83 ? 0.567 -2.524 -12.197 1.00 96.12 83 ARG A O 1
ATOM 678 N N . GLU A 1 84 ? 2.036 -3.238 -13.736 1.00 96.25 84 GLU A N 1
ATOM 679 C CA . GLU A 1 84 ? 1.084 -4.043 -14.514 1.00 96.25 84 GLU A CA 1
ATOM 680 C C . GLU A 1 84 ? 0.497 -5.164 -13.654 1.00 96.25 84 GLU A C 1
ATOM 682 O O . GLU A 1 84 ? -0.707 -5.168 -13.438 1.00 96.25 84 GLU A O 1
ATOM 687 N N . GLY A 1 85 ? 1.335 -5.973 -12.998 1.00 96.31 85 GLY A N 1
ATOM 688 C CA . GLY A 1 85 ? 0.828 -7.023 -12.108 1.00 96.31 85 GLY A CA 1
ATOM 689 C C . GLY A 1 85 ? 0.056 -6.521 -10.877 1.00 96.31 85 GLY A C 1
ATOM 690 O O . GLY A 1 85 ? -0.727 -7.278 -10.316 1.00 96.31 85 GLY A O 1
ATOM 691 N N . LEU A 1 86 ? 0.270 -5.275 -10.430 1.00 95.31 86 LEU A N 1
ATOM 692 C CA . LEU A 1 86 ? -0.566 -4.665 -9.388 1.00 95.31 86 LEU A CA 1
ATOM 693 C C . LEU A 1 86 ? -1.951 -4.295 -9.931 1.00 95.31 86 LEU A C 1
ATOM 695 O O . LEU A 1 86 ? -2.935 -4.525 -9.241 1.00 95.31 86 LEU A O 1
ATOM 699 N N . ILE A 1 87 ? -2.025 -3.723 -11.136 1.00 94.75 87 ILE A N 1
ATOM 700 C CA . ILE A 1 87 ? -3.305 -3.381 -11.767 1.00 94.75 87 ILE A CA 1
ATOM 701 C C . ILE A 1 87 ? -4.120 -4.640 -12.026 1.00 94.75 87 ILE A C 1
ATOM 703 O O . ILE A 1 87 ? -5.274 -4.665 -11.624 1.00 94.75 87 ILE A O 1
ATOM 707 N N . ASP A 1 88 ? -3.507 -5.679 -12.594 1.00 94.94 88 ASP A N 1
ATOM 708 C CA . ASP A 1 88 ? -4.199 -6.936 -12.889 1.00 94.94 88 ASP A CA 1
ATOM 709 C C . ASP A 1 88 ? -4.806 -7.537 -11.605 1.00 94.94 88 ASP A C 1
ATOM 711 O O . ASP A 1 88 ? -6.002 -7.816 -11.546 1.00 94.94 88 ASP A O 1
ATOM 715 N N . TYR A 1 89 ? -4.010 -7.606 -10.528 1.00 91.88 89 TYR A N 1
ATOM 716 C CA . TYR A 1 89 ? -4.463 -8.083 -9.216 1.00 91.88 89 TYR A CA 1
ATOM 717 C C . TYR A 1 89 ? -5.637 -7.272 -8.644 1.00 91.88 89 TYR A C 1
ATOM 719 O O . TYR A 1 89 ? -6.558 -7.841 -8.066 1.00 91.88 89 TYR A O 1
ATOM 727 N N . LEU A 1 90 ? -5.603 -5.942 -8.773 1.00 90.56 90 LEU A N 1
ATOM 728 C CA . LEU A 1 90 ? -6.670 -5.084 -8.257 1.00 90.56 90 LEU A CA 1
ATOM 729 C C . LEU A 1 90 ? -7.933 -5.152 -9.121 1.00 90.56 90 LEU A C 1
ATOM 731 O O . LEU A 1 90 ? -9.026 -5.146 -8.567 1.00 90.56 90 LEU A O 1
ATOM 735 N N . SER A 1 91 ? -7.801 -5.263 -10.446 1.00 87.75 91 SER A N 1
ATOM 736 C CA . SER A 1 91 ? -8.957 -5.407 -11.337 1.00 87.75 91 SER A CA 1
ATOM 737 C C . SER A 1 91 ? -9.709 -6.718 -11.113 1.00 87.75 91 SER A C 1
ATOM 739 O O . SER A 1 91 ? -10.931 -6.726 -11.159 1.00 87.75 91 SER A O 1
ATOM 741 N N . GLU A 1 92 ? -9.007 -7.808 -10.792 1.00 84.38 92 GLU A N 1
ATOM 742 C CA . GLU A 1 92 ? -9.648 -9.084 -10.442 1.00 84.38 92 GLU A CA 1
ATOM 743 C C . GLU A 1 92 ? -10.422 -9.004 -9.112 1.00 84.38 92 GLU A C 1
ATOM 745 O O . GLU A 1 92 ? -11.428 -9.689 -8.932 1.00 84.38 92 GLU A O 1
ATOM 750 N N . ALA A 1 93 ? -9.982 -8.157 -8.175 1.00 74.94 93 ALA A N 1
ATOM 751 C CA . ALA A 1 93 ? -10.644 -7.990 -6.883 1.00 74.94 93 ALA A CA 1
ATOM 752 C C . ALA A 1 93 ? -11.980 -7.226 -6.980 1.00 74.94 93 ALA A C 1
ATOM 754 O O . ALA A 1 93 ? -12.862 -7.452 -6.153 1.00 74.94 93 ALA A O 1
ATOM 755 N N . GLU A 1 94 ? -12.151 -6.352 -7.978 1.00 61.84 94 GLU A N 1
ATOM 756 C CA . GLU A 1 94 ? -13.403 -5.612 -8.198 1.00 61.84 94 GLU A CA 1
ATOM 757 C C . GLU A 1 94 ? -14.527 -6.493 -8.775 1.00 61.84 94 GLU A C 1
ATOM 759 O O . GLU A 1 94 ? -15.696 -6.181 -8.578 1.00 61.84 94 GLU A O 1
ATOM 764 N N . GLU A 1 95 ? -14.202 -7.608 -9.439 1.00 62.31 95 GLU A N 1
ATOM 765 C CA . GLU A 1 95 ? -15.189 -8.499 -10.078 1.00 62.31 95 GLU A CA 1
ATOM 766 C C . GLU A 1 95 ? -15.812 -9.539 -9.124 1.00 62.31 95 GLU A C 1
ATOM 768 O O . GLU A 1 95 ? -16.738 -10.260 -9.500 1.00 62.31 95 GLU A O 1
ATOM 773 N N . LEU A 1 96 ? -15.311 -9.642 -7.889 1.00 55.84 96 LEU A N 1
ATOM 774 C CA . LEU A 1 96 ? -15.787 -10.592 -6.872 1.00 55.84 96 LEU A CA 1
ATOM 775 C C . LEU A 1 96 ? -16.890 -10.020 -5.956 1.00 55.84 96 LEU A C 1
ATOM 777 O O . LEU A 1 96 ? -17.326 -10.705 -5.025 1.00 55.84 96 LEU A O 1
ATOM 781 N N . HIS A 1 97 ? -17.357 -8.800 -6.233 1.00 47.97 97 HIS A N 1
ATOM 782 C CA . HIS A 1 97 ? -18.433 -8.095 -5.528 1.00 47.97 97 HIS A CA 1
ATOM 783 C C . HIS A 1 97 ? -19.504 -7.582 -6.497 1.00 47.97 97 HIS A C 1
ATOM 785 O O . HIS A 1 97 ? -20.638 -7.355 -6.016 1.00 47.97 97 HIS A O 1
#

Sequence (97 aa):
MSTRKTDYHPASTCFRCGKYLRPGGLKYRVDITITSAFNGVIDEHYEEGEMEKLAEEIKRMDPEELEKEVYQELIITLCKDCREGLIDYLSEAEELH

Foldseek 3Di:
DDDDPDDDPADQAAPPPRDGADVVHDKDKDKDKDADPDPPDDDPPDDDCPVVVVVVVVVPDDPVVVCVVGIDIDIGMHDPVVVVVVVVVVVVVVVVD

Secondary structure (DSSP, 8-state):
-----------SB-TTT--B--TTS--EEEEEEEE----S---TT--TTHHHHHHHHHHHS-HHHHHHHHEEEEEEEE-HHHHHHHHHHHHHHHTT-

pLDDT: mean 79.87, std 14.59, range [36.75, 97.25]